Protein AF-A0A8J7T214-F1 (afdb_monomer_lite)

Secondary structure (DSSP, 8-state):
--HHHHHHHTT-EE-TTSSEEEEEEE---STTPPPS-EEEEEE--TT--PPSEE-SS-EEEE--SSSPEEEEEESSTT-PPEEEEESS-TTTT-BSEEEEPTT-EEE-

Structure (mmCIF, N/CA/C/O backbone):
data_AF-A0A8J7T214-F1
#
_entry.id   AF-A0A8J7T214-F1
#
loop_
_atom_site.group_PDB
_atom_site.id
_atom_site.type_symbol
_atom_site.label_atom_id
_atom_site.label_alt_id
_atom_site.label_comp_id
_atom_site.label_asym_id
_atom_site.label_entity_id
_atom_site.label_seq_id
_atom_site.pdbx_PDB_ins_code
_atom_site.Cartn_x
_atom_site.Cartn_y
_atom_site.Cartn_z
_atom_site.occupancy
_atom_site.B_iso_or_equiv
_atom_site.auth_seq_id
_atom_site.auth_comp_id
_atom_site.auth_asym_id
_atom_site.auth_atom_id
_atom_site.pdbx_PDB_model_num
ATOM 1 N N . MET A 1 1 ? -19.159 0.707 6.186 1.00 87.88 1 MET A N 1
ATOM 2 C CA . MET A 1 1 ? -18.911 -0.752 6.164 1.00 87.88 1 MET A CA 1
ATOM 3 C C . MET A 1 1 ? -17.816 -1.060 7.169 1.00 87.88 1 MET A C 1
ATOM 5 O O . MET A 1 1 ? -16.941 -0.221 7.346 1.00 87.88 1 MET A O 1
ATOM 9 N N . THR A 1 2 ? -17.878 -2.202 7.850 1.00 96.81 2 THR A N 1
ATOM 10 C CA . THR A 1 2 ? -16.783 -2.694 8.702 1.00 96.81 2 THR A CA 1
ATOM 11 C C . THR A 1 2 ? -15.652 -3.260 7.842 1.00 96.81 2 THR A C 1
ATOM 13 O O . THR A 1 2 ? -15.846 -3.526 6.654 1.00 96.81 2 THR A O 1
ATOM 16 N N . ALA A 1 3 ? -14.475 -3.479 8.431 1.00 97.75 3 ALA A N 1
ATOM 17 C CA . ALA A 1 3 ? -13.353 -4.067 7.706 1.00 97.75 3 ALA A CA 1
ATOM 18 C C . ALA A 1 3 ? -13.678 -5.469 7.153 1.00 97.75 3 ALA A C 1
ATOM 20 O O . ALA A 1 3 ? -13.422 -5.732 5.983 1.00 97.75 3 ALA A O 1
ATOM 21 N N . ASP A 1 4 ? -14.332 -6.330 7.941 1.00 98.31 4 ASP A N 1
ATOM 22 C CA . ASP A 1 4 ? -14.716 -7.677 7.490 1.00 98.31 4 ASP A CA 1
ATOM 23 C C . ASP A 1 4 ? -15.751 -7.641 6.350 1.00 98.31 4 ASP A C 1
ATOM 25 O O . ASP A 1 4 ? -15.693 -8.455 5.430 1.00 98.31 4 ASP A O 1
ATOM 29 N N . GLN A 1 5 ? -16.661 -6.657 6.348 1.00 98.31 5 GLN A N 1
ATOM 30 C CA . GLN A 1 5 ? -17.587 -6.448 5.228 1.00 98.31 5 GLN A CA 1
ATOM 31 C C . GLN A 1 5 ? -16.850 -6.049 3.943 1.00 98.31 5 GLN A C 1
ATOM 33 O O . GLN A 1 5 ? -17.229 -6.4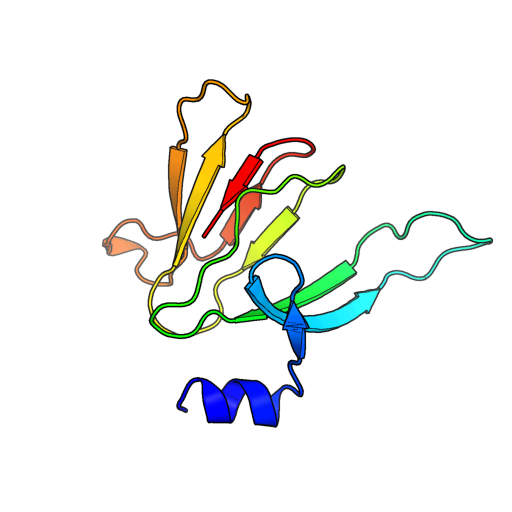96 2.863 1.00 98.31 5 GLN A O 1
ATOM 38 N N . ILE A 1 6 ? -15.805 -5.220 4.046 1.00 98.44 6 ILE A N 1
ATOM 39 C CA . ILE A 1 6 ? -14.981 -4.826 2.895 1.00 98.44 6 ILE A CA 1
ATOM 40 C C . ILE A 1 6 ? -14.172 -6.025 2.388 1.00 98.44 6 ILE A C 1
ATOM 42 O O . ILE A 1 6 ? -14.194 -6.287 1.189 1.00 98.44 6 ILE A O 1
ATOM 46 N N . ILE A 1 7 ? -13.528 -6.784 3.285 1.00 98.62 7 ILE A N 1
ATOM 47 C CA . ILE A 1 7 ? -12.788 -8.012 2.946 1.00 98.62 7 ILE A CA 1
ATOM 48 C C . ILE A 1 7 ? -13.685 -8.974 2.165 1.00 98.62 7 ILE A C 1
ATOM 50 O O . ILE A 1 7 ? -13.308 -9.414 1.081 1.00 98.62 7 ILE A O 1
ATOM 54 N N . ALA A 1 8 ? -14.891 -9.245 2.670 1.00 98.44 8 ALA A N 1
ATOM 55 C CA . ALA A 1 8 ? -15.841 -10.130 2.006 1.00 98.44 8 ALA A CA 1
ATOM 56 C C . ALA A 1 8 ? -16.311 -9.566 0.654 1.00 98.44 8 ALA A C 1
ATOM 58 O O . ALA A 1 8 ? -16.281 -10.268 -0.354 1.00 98.44 8 ALA A O 1
ATOM 59 N N . SER A 1 9 ? -16.701 -8.287 0.608 1.00 98.44 9 SER A N 1
ATOM 60 C CA . SER A 1 9 ? -17.212 -7.652 -0.614 1.00 98.44 9 SER A CA 1
ATOM 61 C C . SER A 1 9 ? -16.164 -7.555 -1.723 1.00 98.44 9 SER A C 1
ATOM 63 O O . SER A 1 9 ? -16.512 -7.619 -2.901 1.00 98.44 9 SER A O 1
ATOM 65 N N . LEU A 1 10 ? -14.894 -7.365 -1.362 1.00 98.31 10 LEU A N 1
ATOM 66 C CA . LEU A 1 10 ? -13.777 -7.275 -2.298 1.00 98.31 10 LEU A CA 1
ATOM 67 C C . LEU A 1 10 ? -13.036 -8.607 -2.454 1.00 98.31 10 LEU A C 1
ATOM 69 O O . LEU A 1 10 ? -12.039 -8.640 -3.164 1.00 98.31 10 LEU A O 1
ATOM 73 N N . GLY A 1 11 ? -13.493 -9.697 -1.830 1.00 98.50 11 GLY A N 1
ATOM 74 C CA . GLY A 1 11 ? -12.852 -11.012 -1.907 1.00 98.50 11 GLY A CA 1
ATOM 75 C C . GLY A 1 11 ? -11.359 -10.987 -1.563 1.00 98.50 11 GLY A C 1
ATOM 76 O O . GLY A 1 11 ? -10.568 -11.597 -2.283 1.00 98.50 11 GLY A O 1
ATOM 77 N N . LEU A 1 12 ? -10.973 -10.231 -0.531 1.00 98.75 12 LEU A N 1
ATOM 78 C CA . LEU A 1 12 ? -9.575 -10.124 -0.110 1.00 98.75 12 LEU A CA 1
ATOM 79 C C . LEU A 1 12 ? -9.127 -11.403 0.610 1.00 98.75 12 LEU A C 1
ATOM 81 O O . LEU A 1 12 ? -9.919 -12.062 1.283 1.00 98.75 12 LEU A O 1
ATOM 85 N N . GLN A 1 13 ? -7.846 -11.732 0.477 1.00 98.69 13 GLN A N 1
ATOM 86 C CA . GLN A 1 13 ? -7.197 -12.878 1.115 1.00 98.69 13 GLN A CA 1
ATOM 87 C C . GLN A 1 13 ? -6.012 -12.407 1.965 1.00 98.69 13 GLN A C 1
ATOM 89 O O . GLN A 1 13 ? -5.488 -11.326 1.698 1.00 98.69 13 GLN A O 1
ATOM 94 N N . PRO A 1 14 ? -5.549 -13.187 2.957 1.00 98.56 14 PRO A N 1
ATOM 95 C CA . PRO A 1 14 ? -4.366 -12.828 3.735 1.00 98.56 14 PRO A CA 1
ATOM 96 C C . PRO A 1 14 ? -3.145 -12.571 2.841 1.00 98.56 14 PRO A C 1
ATOM 98 O O . PRO A 1 14 ? -2.844 -13.376 1.958 1.00 98.56 14 PRO A O 1
ATOM 101 N N . HIS A 1 15 ? -2.436 -11.467 3.075 1.00 98.00 15 HIS A N 1
ATOM 102 C CA . HIS A 1 15 ? -1.197 -11.153 2.362 1.00 98.00 15 HIS A CA 1
ATOM 103 C C . HIS A 1 15 ? 0.026 -11.690 3.132 1.00 98.00 15 HIS A C 1
ATOM 105 O O . HIS A 1 15 ? 0.032 -11.620 4.365 1.00 98.00 15 HIS A O 1
ATOM 111 N N . PRO A 1 16 ? 1.083 -12.191 2.459 1.00 96.31 16 PRO A N 1
ATOM 112 C CA . PRO A 1 16 ? 2.283 -12.702 3.130 1.00 96.31 16 PRO A CA 1
ATOM 113 C C . PRO A 1 16 ? 2.973 -11.694 4.053 1.00 96.31 16 PRO A C 1
ATOM 115 O O . PRO A 1 16 ? 3.565 -12.084 5.056 1.00 96.31 16 PRO A O 1
ATOM 118 N N . GLU A 1 17 ? 2.881 -10.401 3.744 1.00 95.38 17 GLU A N 1
ATOM 119 C CA . GLU A 1 17 ? 3.471 -9.346 4.573 1.00 95.38 17 GLU A CA 1
ATOM 120 C C . GLU A 1 17 ? 2.560 -8.905 5.735 1.00 95.38 17 GLU A C 1
ATOM 122 O O . GLU A 1 17 ? 2.971 -8.093 6.556 1.00 95.38 17 GLU A O 1
ATOM 127 N N . GLY A 1 18 ? 1.350 -9.458 5.849 1.00 97.88 18 GLY A N 1
ATOM 128 C CA . GLY A 1 18 ? 0.317 -9.039 6.797 1.00 97.88 18 GLY A CA 1
ATOM 129 C C . GLY A 1 18 ? -0.798 -8.221 6.140 1.00 97.88 18 GLY A C 1
ATOM 130 O O . GLY A 1 18 ? -0.622 -7.641 5.072 1.00 97.88 18 GLY A O 1
ATOM 131 N N .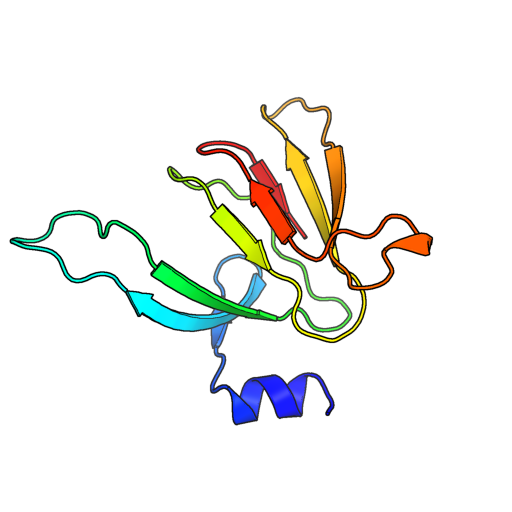 GLY A 1 19 ? -1.974 -8.211 6.770 1.00 98.38 19 GLY A N 1
ATOM 132 C CA . GLY A 1 19 ? -3.184 -7.628 6.190 1.00 98.38 19 GLY A CA 1
ATOM 133 C C . GLY A 1 19 ? -3.866 -8.526 5.163 1.00 98.38 19 GLY A C 1
ATOM 134 O O . GLY A 1 19 ? -3.658 -9.742 5.123 1.00 98.38 19 GLY A O 1
ATOM 135 N N . HIS A 1 20 ? -4.705 -7.905 4.336 1.00 98.81 20 HIS A N 1
ATOM 136 C CA . HIS A 1 20 ? -5.539 -8.570 3.338 1.00 98.81 20 HIS A CA 1
ATOM 137 C C . HIS A 1 20 ? -5.370 -7.892 1.986 1.00 98.81 20 HIS A C 1
ATOM 139 O O . HIS A 1 20 ? -5.364 -6.666 1.909 1.00 98.81 20 HIS A O 1
ATOM 145 N N . TYR A 1 21 ? -5.293 -8.669 0.912 1.00 98.81 21 TYR A N 1
ATOM 146 C CA . TYR A 1 21 ? -5.118 -8.144 -0.434 1.00 98.81 21 TYR A CA 1
ATOM 147 C C . TYR A 1 21 ? -5.910 -8.908 -1.493 1.00 98.81 21 TYR A C 1
ATOM 149 O O . TYR A 1 21 ? -6.375 -10.027 -1.271 1.00 98.81 21 TYR A O 1
ATOM 157 N N . ARG A 1 22 ? -6.035 -8.301 -2.673 1.00 98.62 22 ARG A N 1
ATOM 158 C CA . ARG A 1 22 ? -6.431 -8.985 -3.909 1.00 98.62 22 ARG A CA 1
ATOM 159 C C . ARG A 1 22 ? -5.890 -8.227 -5.111 1.00 98.62 22 ARG A C 1
ATOM 161 O O . ARG A 1 22 ? -6.143 -7.029 -5.224 1.00 98.62 22 ARG A O 1
ATOM 168 N N . GLU A 1 23 ? -5.234 -8.921 -6.036 1.00 98.50 23 GLU A N 1
ATOM 169 C CA . GLU A 1 23 ? -4.877 -8.351 -7.340 1.00 98.50 23 GLU A CA 1
ATOM 170 C C . GLU A 1 23 ? -6.134 -8.054 -8.167 1.00 98.50 23 GLU A C 1
ATOM 172 O O . GLU A 1 23 ? -7.033 -8.887 -8.291 1.00 98.50 23 GLU A O 1
ATOM 177 N N . THR A 1 24 ? -6.222 -6.836 -8.694 1.00 98.38 24 THR A N 1
ATOM 178 C CA . THR A 1 24 ? -7.364 -6.339 -9.476 1.00 98.38 24 THR A CA 1
ATOM 179 C C . THR A 1 24 ? -7.010 -6.089 -10.932 1.00 98.38 24 THR A C 1
ATOM 181 O O . THR A 1 24 ? -7.901 -6.082 -11.780 1.00 98.38 24 THR A O 1
ATOM 184 N N . TRP A 1 25 ? -5.728 -5.885 -11.227 1.00 98.19 25 TRP A N 1
ATOM 185 C CA . TRP A 1 25 ? -5.238 -5.659 -12.575 1.00 98.19 25 TRP A CA 1
ATOM 186 C C . TRP A 1 25 ? -3.768 -6.056 -12.695 1.00 98.19 25 TRP A C 1
ATOM 188 O O . TRP A 1 25 ? -2.979 -5.893 -11.763 1.00 98.19 25 TRP A O 1
ATOM 198 N N . ARG A 1 26 ? -3.404 -6.521 -13.886 1.00 96.94 26 ARG A N 1
ATOM 199 C CA . ARG A 1 26 ? -2.040 -6.813 -14.313 1.00 96.94 26 ARG A CA 1
ATOM 200 C C . ARG A 1 26 ? -1.917 -6.413 -15.775 1.00 96.94 26 ARG A C 1
ATOM 202 O O . ARG A 1 26 ? -2.783 -6.769 -16.569 1.00 96.94 26 ARG A O 1
ATOM 209 N N . ALA A 1 27 ? -0.874 -5.663 -16.117 1.00 96.06 27 ALA A N 1
ATOM 210 C CA . ALA A 1 27 ? -0.598 -5.324 -17.509 1.00 96.06 27 ALA A CA 1
ATOM 211 C C . ALA A 1 27 ? -0.308 -6.589 -18.329 1.00 96.06 27 ALA A C 1
ATOM 213 O O . ALA A 1 27 ? 0.426 -7.466 -17.866 1.00 96.06 27 ALA A O 1
ATOM 214 N N . ASP A 1 28 ? -0.832 -6.645 -19.552 1.00 94.25 28 ASP A N 1
ATOM 215 C CA . ASP A 1 28 ? -0.508 -7.712 -20.497 1.00 94.25 28 ASP A CA 1
ATOM 216 C C . ASP A 1 28 ? 0.982 -7.684 -20.856 1.00 94.25 28 ASP A C 1
ATOM 218 O O . ASP A 1 28 ? 1.588 -6.618 -21.008 1.00 94.25 28 ASP A O 1
ATOM 222 N N . VAL A 1 29 ? 1.571 -8.870 -21.007 1.00 90.69 29 VAL A N 1
ATOM 223 C CA . VAL A 1 29 ? 2.986 -9.039 -21.350 1.00 90.69 29 VAL A CA 1
ATOM 224 C C . VAL A 1 29 ? 3.177 -10.086 -22.440 1.00 90.69 29 VAL A C 1
ATOM 226 O O . VAL A 1 29 ? 2.597 -11.169 -22.350 1.00 90.69 29 VAL A O 1
ATOM 229 N N . PRO A 1 30 ? 4.028 -9.816 -23.443 1.00 86.06 30 PRO A N 1
ATOM 230 C CA . PRO A 1 30 ? 4.584 -10.867 -24.282 1.00 86.06 30 PRO A CA 1
ATOM 231 C C . PRO A 1 30 ? 5.522 -11.761 -23.458 1.00 86.06 30 PRO A C 1
ATOM 233 O O . PRO A 1 30 ? 6.301 -11.263 -22.643 1.00 86.06 30 PRO A O 1
ATOM 236 N N . ASP A 1 31 ? 5.460 -13.071 -23.693 1.00 80.06 31 ASP A N 1
ATOM 237 C CA . ASP A 1 31 ? 6.505 -14.053 -23.369 1.00 80.06 31 ASP A CA 1
ATOM 238 C C . ASP A 1 31 ? 7.168 -13.926 -21.984 1.00 80.06 31 ASP A C 1
ATOM 240 O O . ASP A 1 31 ? 8.374 -13.720 -21.861 1.00 80.06 31 ASP A O 1
ATOM 244 N N . GLY A 1 32 ? 6.384 -14.081 -20.911 1.00 79.06 32 GLY A N 1
ATOM 245 C CA . GLY A 1 32 ? 6.910 -14.271 -19.549 1.00 79.06 32 GLY A CA 1
ATOM 246 C C . GLY A 1 32 ? 7.679 -13.081 -18.955 1.00 79.06 32 GLY A C 1
ATOM 247 O O . GLY A 1 32 ? 8.258 -13.214 -17.876 1.00 79.06 32 GLY A O 1
ATOM 248 N N . ALA A 1 33 ? 7.688 -11.926 -19.627 1.00 89.81 33 ALA A N 1
ATOM 249 C CA . ALA A 1 33 ? 8.295 -10.704 -19.117 1.00 89.81 33 ALA A CA 1
ATOM 250 C C . ALA A 1 33 ? 7.561 -10.177 -17.870 1.00 89.81 33 ALA A C 1
ATOM 252 O O . ALA A 1 33 ? 6.389 -10.473 -17.629 1.00 89.81 33 ALA A O 1
ATOM 253 N N . ARG A 1 34 ? 8.244 -9.349 -17.067 1.00 91.00 34 ARG A N 1
ATOM 254 C CA . ARG A 1 34 ? 7.606 -8.661 -15.936 1.00 91.00 34 ARG A CA 1
ATOM 255 C C . ARG A 1 34 ? 6.585 -7.638 -16.463 1.00 91.00 34 ARG A C 1
ATOM 257 O O . ARG A 1 34 ? 6.947 -6.847 -17.336 1.00 91.00 34 ARG A O 1
ATOM 264 N N . PRO A 1 35 ? 5.348 -7.601 -15.931 1.00 93.94 35 PRO A N 1
ATOM 265 C CA . PRO A 1 35 ? 4.360 -6.607 -16.336 1.00 93.94 35 PRO A CA 1
ATOM 266 C C . PRO A 1 35 ? 4.804 -5.190 -16.002 1.00 93.94 35 PRO A C 1
ATOM 268 O O . PRO A 1 35 ? 5.438 -4.952 -14.974 1.00 93.94 35 PRO A O 1
ATOM 271 N N . ALA A 1 36 ? 4.407 -4.245 -16.859 1.00 94.00 36 ALA A N 1
ATOM 272 C CA . ALA A 1 36 ? 4.648 -2.816 -16.653 1.00 94.00 36 ALA A CA 1
ATOM 273 C C . ALA A 1 36 ? 3.997 -2.290 -15.362 1.00 94.00 36 ALA A C 1
ATOM 275 O O . ALA A 1 36 ? 4.438 -1.284 -14.812 1.00 94.00 36 ALA A O 1
ATOM 276 N N . GLY A 1 37 ? 2.965 -2.977 -14.869 1.00 96.06 37 GLY A N 1
ATOM 277 C CA . GLY A 1 37 ? 2.366 -2.705 -13.576 1.00 96.06 37 GLY A CA 1
ATOM 278 C C . GLY A 1 37 ? 1.344 -3.759 -13.173 1.00 96.06 37 GLY A C 1
ATOM 279 O O . GLY A 1 37 ? 0.852 -4.543 -13.990 1.00 96.06 37 GLY A O 1
ATOM 280 N N . THR A 1 38 ? 1.024 -3.736 -11.889 1.00 97.81 38 THR A N 1
ATOM 281 C CA . THR A 1 38 ? -0.084 -4.460 -11.270 1.00 97.81 38 THR A CA 1
ATOM 282 C C . THR A 1 38 ? -0.822 -3.502 -10.347 1.00 97.81 38 THR A C 1
ATOM 284 O O . THR A 1 38 ? -0.248 -2.515 -9.889 1.00 97.81 38 THR A O 1
ATOM 287 N N . ALA A 1 39 ? -2.085 -3.790 -10.059 1.00 98.62 39 ALA A N 1
ATOM 288 C CA . ALA A 1 39 ? -2.849 -3.086 -9.042 1.00 98.62 39 ALA A CA 1
ATOM 289 C C . ALA A 1 39 ? -3.491 -4.100 -8.105 1.00 98.62 39 ALA A C 1
ATOM 291 O O . ALA A 1 39 ? -3.946 -5.164 -8.534 1.00 98.62 39 ALA A O 1
ATOM 292 N N . ILE A 1 40 ? -3.532 -3.752 -6.825 1.00 98.75 40 ILE A N 1
ATOM 293 C CA . ILE A 1 40 ? -4.175 -4.551 -5.791 1.00 98.75 40 ILE A CA 1
ATOM 294 C C . ILE A 1 40 ? -5.114 -3.663 -4.978 1.00 98.75 40 ILE A C 1
ATOM 296 O O . ILE A 1 40 ? -4.903 -2.457 -4.860 1.00 98.75 40 ILE A O 1
ATOM 300 N N . HIS A 1 41 ? -6.125 -4.270 -4.367 1.00 98.75 41 HIS A N 1
ATOM 301 C CA . HIS A 1 41 ? -6.652 -3.737 -3.116 1.00 98.75 41 HIS A CA 1
ATOM 302 C C . HIS A 1 41 ? -5.805 -4.270 -1.967 1.00 98.75 41 HI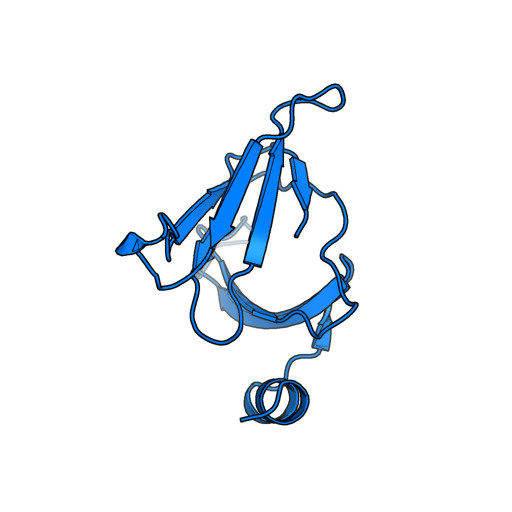S A C 1
ATOM 304 O O . HIS A 1 41 ? -5.443 -5.446 -1.983 1.00 98.75 41 HIS A O 1
ATOM 310 N N . PHE A 1 42 ? -5.557 -3.427 -0.969 1.00 98.75 42 PHE A N 1
ATOM 311 C CA . PHE A 1 42 ? -4.894 -3.788 0.278 1.00 98.75 42 PHE A CA 1
ATOM 312 C C . PHE A 1 42 ? -5.664 -3.197 1.463 1.00 98.75 42 PHE A C 1
ATOM 314 O O . PHE A 1 42 ? -6.200 -2.090 1.369 1.00 98.75 42 PHE A O 1
ATOM 321 N N . LEU A 1 43 ? -5.767 -3.945 2.559 1.00 98.69 43 LEU A N 1
ATOM 322 C CA . LEU A 1 43 ? -6.511 -3.554 3.751 1.00 98.69 43 LEU A CA 1
ATOM 323 C C . LEU A 1 43 ? -5.825 -4.077 5.013 1.00 98.69 43 LEU A C 1
ATOM 325 O O . LEU A 1 43 ? -5.497 -5.258 5.107 1.00 98.69 43 LEU A O 1
ATOM 329 N N . LEU A 1 44 ? -5.713 -3.205 6.015 1.00 98.62 44 LEU A N 1
ATOM 330 C CA . LEU A 1 44 ? -5.314 -3.555 7.376 1.00 98.62 44 LEU A CA 1
ATOM 331 C C . LEU A 1 44 ? -6.488 -3.350 8.333 1.00 98.62 44 LEU A C 1
ATOM 333 O O . LEU A 1 44 ? -7.122 -2.291 8.350 1.00 98.62 44 LEU A O 1
ATOM 337 N N . LYS A 1 45 ? -6.785 -4.367 9.142 1.00 98.00 45 LYS A N 1
ATOM 338 C CA . LYS A 1 45 ? -7.692 -4.238 10.285 1.00 98.00 45 LYS A CA 1
ATOM 339 C C . LYS A 1 45 ? -6.967 -3.639 11.482 1.00 98.00 45 LYS A C 1
ATOM 341 O O . LYS A 1 45 ? -5.743 -3.626 11.562 1.00 98.00 45 LYS A O 1
ATOM 346 N N . ALA A 1 46 ? -7.744 -3.187 12.464 1.00 96.62 46 ALA A N 1
ATOM 347 C CA . ALA A 1 46 ? -7.190 -2.775 13.746 1.00 96.62 46 ALA A CA 1
ATOM 348 C C . ALA A 1 46 ? -6.335 -3.908 14.349 1.00 96.62 46 ALA A C 1
ATOM 350 O O . ALA A 1 46 ? -6.815 -5.028 14.515 1.00 96.62 46 ALA A O 1
ATOM 351 N N . GLY A 1 47 ? -5.076 -3.598 14.668 1.00 96.69 47 GLY A N 1
ATOM 352 C CA . GLY A 1 47 ? -4.105 -4.550 15.215 1.00 96.69 47 GLY A CA 1
ATOM 353 C C . GLY A 1 47 ? -3.306 -5.344 14.174 1.00 96.69 47 GLY A C 1
ATOM 354 O O . GLY A 1 47 ? -2.361 -6.032 14.555 1.00 96.69 47 GLY A O 1
ATOM 355 N N . GLU A 1 48 ? -3.637 -5.242 12.886 1.00 98.31 48 GLU A N 1
ATOM 356 C CA . GLU A 1 48 ? -2.817 -5.782 11.797 1.00 98.31 48 GLU A CA 1
ATOM 357 C C . GLU A 1 48 ? -1.776 -4.748 11.346 1.00 98.31 48 GLU A C 1
ATOM 359 O O . GLU A 1 48 ? -1.935 -3.549 11.571 1.00 98.31 48 GLU A O 1
ATOM 364 N N . ARG A 1 49 ? -0.706 -5.230 10.711 1.00 98.06 49 ARG A N 1
ATOM 365 C CA . ARG A 1 49 ? 0.358 -4.409 10.122 1.00 98.06 49 ARG A CA 1
ATOM 366 C C . ARG A 1 49 ? 0.904 -5.068 8.858 1.00 98.06 49 ARG A C 1
ATOM 368 O O . ARG A 1 49 ? 0.882 -6.298 8.768 1.00 98.06 49 ARG A O 1
ATOM 375 N N . SER A 1 50 ? 1.434 -4.262 7.949 1.00 98.31 50 SER A N 1
ATOM 376 C CA . SER A 1 50 ? 2.333 -4.677 6.875 1.00 98.31 50 SER A CA 1
ATOM 377 C C . SER A 1 50 ? 3.764 -4.671 7.421 1.00 98.31 50 SER A C 1
ATOM 379 O O . SER A 1 50 ? 4.278 -3.647 7.879 1.00 98.31 50 SER A O 1
ATOM 381 N N . HIS A 1 51 ? 4.400 -5.840 7.463 1.00 98.31 51 HIS A N 1
ATOM 382 C CA . HIS A 1 51 ? 5.768 -5.988 7.954 1.00 98.31 51 HIS A CA 1
ATOM 383 C C . HIS A 1 51 ? 6.768 -5.320 7.008 1.00 98.31 51 HIS A C 1
ATOM 385 O O . HIS A 1 51 ? 6.514 -5.189 5.813 1.00 98.31 51 HIS A O 1
ATOM 391 N N . TRP A 1 52 ? 7.940 -4.967 7.544 1.00 98.19 52 TRP A N 1
ATOM 392 C CA . TRP A 1 52 ? 9.034 -4.424 6.746 1.00 98.19 52 TRP A CA 1
ATOM 393 C C . TRP A 1 52 ? 9.378 -5.332 5.568 1.00 98.19 52 TRP A C 1
ATOM 395 O O . TRP A 1 52 ? 9.796 -6.477 5.746 1.00 98.19 52 TRP A O 1
ATOM 405 N N . HIS A 1 53 ? 9.230 -4.788 4.370 1.00 98.12 53 HIS A N 1
ATOM 406 C CA . HIS A 1 53 ? 9.581 -5.439 3.119 1.00 98.12 53 HIS A CA 1
ATOM 407 C C . HIS A 1 53 ? 10.060 -4.390 2.112 1.00 98.12 53 HIS A C 1
ATOM 409 O O . HIS A 1 53 ? 10.018 -3.188 2.372 1.00 98.12 53 HIS A O 1
ATOM 415 N N . ARG A 1 54 ? 10.556 -4.849 0.966 1.00 97.25 54 ARG A N 1
ATOM 416 C CA . ARG A 1 54 ? 10.967 -3.996 -0.149 1.00 97.25 54 ARG A CA 1
ATOM 417 C C . ARG A 1 54 ? 10.671 -4.700 -1.458 1.00 97.25 54 ARG A C 1
ATOM 419 O O . ARG A 1 54 ? 10.706 -5.930 -1.522 1.00 97.25 54 ARG A O 1
ATOM 426 N N . VAL A 1 55 ? 10.421 -3.913 -2.491 1.00 96.81 55 VAL A N 1
ATOM 427 C CA . VAL A 1 55 ? 10.102 -4.403 -3.830 1.00 96.81 55 VAL A CA 1
ATOM 428 C C . VAL A 1 55 ? 11.070 -3.817 -4.849 1.00 96.81 55 VAL A C 1
ATOM 430 O O . VAL A 1 55 ? 11.498 -2.669 -4.751 1.00 96.81 55 VAL A O 1
ATOM 433 N N . ASP A 1 56 ? 11.397 -4.599 -5.870 1.00 96.06 56 ASP A N 1
ATOM 434 C CA . ASP A 1 56 ? 12.289 -4.227 -6.973 1.00 96.06 56 ASP A CA 1
ATOM 435 C C . ASP A 1 56 ? 11.574 -3.365 -8.043 1.00 96.06 56 ASP A C 1
ATOM 437 O O . ASP A 1 56 ? 11.886 -3.427 -9.236 1.00 96.06 56 ASP A O 1
ATOM 441 N N . ALA A 1 57 ? 10.572 -2.581 -7.634 1.00 96.81 57 ALA A N 1
ATOM 442 C CA . ALA A 1 57 ? 9.828 -1.620 -8.447 1.00 96.81 57 ALA A CA 1
ATOM 443 C C . ALA A 1 57 ? 9.293 -0.476 -7.577 1.00 96.81 57 ALA A C 1
ATOM 445 O O . ALA A 1 57 ? 9.243 -0.584 -6.359 1.00 96.81 57 ALA A O 1
ATOM 446 N N . HIS A 1 58 ? 8.893 0.626 -8.209 1.00 98.25 58 HIS A N 1
ATOM 447 C CA . HIS A 1 58 ? 8.145 1.667 -7.510 1.00 98.25 58 HIS A CA 1
ATOM 448 C C . HIS A 1 58 ? 6.759 1.151 -7.135 1.00 98.25 58 HIS A C 1
ATOM 450 O O . HIS A 1 58 ? 6.091 0.539 -7.970 1.00 98.25 58 HIS A O 1
ATOM 456 N N . GLU A 1 59 ? 6.309 1.464 -5.925 1.00 98.50 59 GLU A N 1
ATOM 457 C CA . GLU A 1 59 ? 4.957 1.144 -5.481 1.00 98.50 59 GLU A CA 1
ATOM 458 C C . GLU A 1 59 ? 4.180 2.418 -5.168 1.00 98.50 59 GLU A C 1
ATOM 460 O O . GLU A 1 59 ? 4.670 3.317 -4.483 1.00 98.50 59 GLU A O 1
ATOM 465 N N . VAL A 1 60 ? 2.961 2.510 -5.698 1.00 98.69 60 VAL A N 1
ATOM 466 C CA . VAL A 1 60 ? 2.075 3.655 -5.486 1.00 98.69 60 VAL A CA 1
ATOM 467 C C . VAL A 1 60 ? 0.983 3.252 -4.507 1.00 98.69 60 VAL A C 1
ATOM 469 O O . VAL A 1 60 ? 0.111 2.451 -4.833 1.00 98.69 60 VAL A O 1
ATOM 472 N N . TRP A 1 61 ? 1.009 3.855 -3.325 1.00 98.69 61 TRP A N 1
ATOM 473 C CA . TRP A 1 61 ? -0.030 3.704 -2.318 1.00 98.69 61 TRP A CA 1
ATOM 474 C C . TRP A 1 61 ? -1.129 4.736 -2.546 1.00 98.69 61 TRP A C 1
ATOM 476 O O . TRP A 1 61 ? -0.843 5.928 -2.678 1.00 98.69 61 TRP A O 1
ATOM 486 N N . LEU A 1 62 ? -2.382 4.276 -2.569 1.00 98.69 62 LEU A N 1
ATOM 487 C CA . LEU A 1 62 ? -3.574 5.091 -2.795 1.00 98.69 62 LEU A CA 1
ATOM 488 C C . LEU A 1 62 ? -4.570 4.863 -1.653 1.00 98.69 62 LEU A C 1
ATOM 490 O O . LEU A 1 62 ? -5.069 3.757 -1.455 1.00 98.69 62 LEU A O 1
ATOM 494 N N . TYR A 1 63 ? -4.868 5.914 -0.893 1.00 98.62 63 TYR A N 1
ATOM 495 C CA . TYR A 1 63 ? -5.899 5.872 0.137 1.00 98.62 63 TYR A CA 1
ATOM 496 C C . TYR A 1 63 ? -7.287 5.838 -0.513 1.00 98.62 63 TYR A C 1
ATOM 498 O O . TYR A 1 63 ? -7.622 6.685 -1.343 1.00 98.62 63 TYR A O 1
ATOM 506 N N . HIS A 1 64 ? -8.117 4.889 -0.078 1.00 98.12 64 HIS A N 1
ATOM 507 C CA . HIS A 1 64 ? -9.505 4.772 -0.527 1.00 98.12 64 HIS A CA 1
ATOM 508 C C . HIS A 1 64 ? -10.524 5.040 0.584 1.00 98.12 64 HIS A C 1
ATOM 510 O O . HIS A 1 64 ? -11.494 5.761 0.355 1.00 98.12 64 HIS A O 1
ATOM 516 N N . ALA A 1 65 ? -10.348 4.450 1.769 1.00 97.38 65 ALA A N 1
ATOM 517 C CA . ALA A 1 65 ? -11.315 4.548 2.860 1.00 97.38 65 ALA A CA 1
ATOM 518 C C . ALA A 1 65 ? -10.707 4.130 4.208 1.00 97.38 65 ALA A C 1
ATOM 520 O O . ALA A 1 65 ? -9.663 3.486 4.259 1.00 97.38 65 ALA A O 1
ATOM 521 N N . GLY A 1 66 ? -11.423 4.424 5.297 1.00 97.25 66 GLY A N 1
ATOM 522 C CA . GLY A 1 66 ? -11.063 4.003 6.653 1.00 97.25 66 GLY A CA 1
ATOM 523 C C . GLY A 1 66 ? -10.225 5.034 7.407 1.00 97.25 66 GLY A C 1
ATOM 524 O O . GLY A 1 66 ? -10.191 6.209 7.044 1.00 97.25 66 GLY A O 1
ATOM 525 N N . ALA A 1 67 ? -9.581 4.600 8.489 1.00 97.38 67 ALA A N 1
ATOM 526 C CA . ALA A 1 67 ? -8.631 5.439 9.215 1.00 97.38 67 ALA A CA 1
ATOM 527 C C . ALA A 1 67 ? -7.397 5.737 8.340 1.00 97.38 67 ALA A C 1
ATOM 529 O O . ALA A 1 67 ? -7.069 4.921 7.474 1.00 97.38 67 ALA A O 1
ATOM 530 N N . PRO A 1 68 ? -6.711 6.877 8.543 1.00 97.94 68 PRO A N 1
ATOM 531 C CA . PRO A 1 68 ? -5.448 7.125 7.866 1.00 97.94 68 PRO A CA 1
ATOM 532 C C . PRO A 1 68 ? -4.407 6.073 8.266 1.00 97.94 68 PRO A C 1
ATOM 534 O O . PRO A 1 68 ? -4.379 5.623 9.414 1.00 97.94 68 PRO A O 1
ATOM 537 N N . LEU A 1 69 ? -3.553 5.708 7.315 1.00 98.25 69 LEU A N 1
ATOM 538 C CA . LEU A 1 69 ? -2.485 4.729 7.474 1.00 98.25 69 LEU A CA 1
ATOM 539 C C . LEU A 1 69 ? -1.144 5.441 7.678 1.00 98.25 69 LEU A C 1
ATOM 541 O O . LEU A 1 69 ? -0.813 6.363 6.935 1.00 98.25 69 LEU A O 1
ATOM 545 N N . ASP A 1 70 ? -0.356 5.001 8.654 1.00 98.38 70 ASP A N 1
ATOM 546 C CA . ASP A 1 70 ? 1.010 5.489 8.845 1.00 98.38 70 ASP A CA 1
ATOM 547 C C . ASP A 1 70 ? 1.975 4.609 8.036 1.00 98.38 70 ASP A C 1
ATOM 549 O O . ASP A 1 70 ? 2.402 3.556 8.497 1.00 98.38 70 ASP A O 1
ATOM 553 N N . LEU A 1 71 ? 2.334 5.053 6.830 1.00 98.62 71 LEU A N 1
ATOM 554 C CA . LEU A 1 71 ? 3.323 4.389 5.984 1.00 98.62 71 LEU A CA 1
ATOM 555 C C . LEU A 1 71 ? 4.732 4.846 6.373 1.00 98.62 71 LEU A C 1
ATOM 557 O O . LEU A 1 71 ? 5.065 6.031 6.295 1.00 98.62 71 LEU A O 1
ATOM 561 N N . TRP A 1 72 ? 5.578 3.905 6.762 1.00 98.56 72 TRP A N 1
ATOM 562 C CA . TRP A 1 72 ? 6.987 4.133 7.052 1.00 98.56 72 TRP A CA 1
ATOM 563 C C . TRP A 1 72 ? 7.832 3.731 5.856 1.00 98.56 72 TRP A C 1
ATOM 565 O O . TRP A 1 72 ? 7.636 2.653 5.310 1.00 98.56 72 TRP A O 1
ATOM 575 N N . VAL A 1 73 ? 8.790 4.574 5.471 1.00 98.62 73 VAL A N 1
ATOM 576 C CA . VAL A 1 73 ? 9.673 4.342 4.320 1.00 98.62 73 VAL A CA 1
ATOM 577 C C . VAL A 1 73 ? 11.120 4.597 4.717 1.00 98.62 73 VAL A C 1
ATOM 579 O O . VAL A 1 73 ? 11.421 5.628 5.318 1.00 98.62 73 VAL A O 1
ATOM 582 N N . SER A 1 74 ? 12.041 3.706 4.353 1.00 98.44 74 SER A N 1
ATOM 583 C CA . SER A 1 74 ? 13.475 3.930 4.548 1.00 98.44 74 SER A CA 1
ATOM 584 C C . SER A 1 74 ? 14.310 3.496 3.348 1.00 98.44 74 SER A C 1
ATOM 586 O O . SER A 1 74 ? 14.060 2.463 2.739 1.00 98.44 74 SER A O 1
ATOM 588 N N . ALA A 1 75 ? 15.328 4.290 3.015 1.00 97.75 75 ALA A N 1
ATOM 589 C CA . ALA A 1 75 ? 16.249 3.989 1.921 1.00 97.75 75 ALA A CA 1
ATOM 590 C C . ALA A 1 75 ? 17.279 2.904 2.278 1.00 97.75 75 ALA A C 1
ATOM 592 O O . ALA A 1 75 ? 17.884 2.319 1.385 1.00 97.75 75 ALA A O 1
ATOM 593 N N . THR A 1 76 ? 17.525 2.666 3.571 1.00 96.75 76 THR A N 1
ATOM 594 C CA . THR A 1 76 ? 18.567 1.743 4.041 1.00 96.75 76 THR A CA 1
ATOM 595 C C . THR A 1 76 ? 18.111 0.981 5.279 1.00 96.75 76 THR A C 1
ATOM 597 O O . THR A 1 76 ? 17.223 1.433 5.999 1.00 96.75 76 THR A O 1
ATOM 600 N N . ASP A 1 77 ? 18.775 -0.132 5.574 1.00 95.00 77 ASP A N 1
ATOM 601 C CA . ASP A 1 77 ? 18.520 -0.959 6.763 1.00 95.00 77 ASP A CA 1
ATOM 602 C C . ASP A 1 77 ? 18.784 -0.210 8.084 1.00 95.00 77 ASP A C 1
ATOM 604 O O . ASP A 1 77 ? 18.282 -0.596 9.137 1.00 95.00 77 ASP A O 1
ATOM 608 N N . LEU A 1 78 ? 19.588 0.859 8.042 1.00 94.19 78 LEU A N 1
ATOM 609 C CA . LEU A 1 78 ? 20.003 1.632 9.217 1.00 94.19 78 LEU A CA 1
ATOM 610 C C . LEU A 1 78 ? 19.102 2.841 9.492 1.00 94.19 78 LEU A C 1
ATOM 612 O O . LEU A 1 78 ? 19.231 3.482 10.537 1.00 94.19 78 LEU A O 1
ATOM 616 N N . GLY A 1 79 ? 18.194 3.167 8.573 1.00 92.69 79 GLY A N 1
ATOM 617 C CA . GLY A 1 79 ? 17.358 4.349 8.690 1.00 92.69 79 GLY A CA 1
ATOM 618 C C . GLY A 1 79 ? 18.041 5.659 8.254 1.00 92.69 79 GLY A C 1
ATOM 619 O O . GLY A 1 79 ? 19.075 5.643 7.582 1.00 92.69 79 GLY A O 1
ATOM 620 N N . PRO A 1 80 ? 17.448 6.814 8.612 1.00 95.62 80 PRO A N 1
ATOM 621 C CA . PRO A 1 80 ? 16.169 6.925 9.316 1.00 95.62 80 PRO A CA 1
ATOM 622 C C . PRO A 1 80 ? 14.993 6.435 8.455 1.00 95.62 80 PRO A C 1
ATOM 624 O O . PRO A 1 80 ? 15.061 6.416 7.223 1.00 95.62 80 PRO A O 1
ATOM 627 N N . ALA A 1 81 ? 13.909 6.021 9.110 1.00 97.56 81 ALA A N 1
ATOM 628 C CA . ALA A 1 81 ? 12.622 5.840 8.451 1.00 97.56 81 ALA A CA 1
ATOM 629 C C . ALA A 1 81 ? 11.843 7.160 8.487 1.00 97.56 81 ALA A C 1
ATOM 631 O O . ALA A 1 81 ? 11.773 7.826 9.522 1.00 97.56 81 ALA A O 1
ATOM 632 N N . CYS A 1 82 ? 11.244 7.525 7.361 1.00 97.31 82 CYS A N 1
ATOM 633 C CA . CYS A 1 82 ? 10.337 8.653 7.236 1.00 97.31 82 CYS A CA 1
ATOM 634 C C . CYS A 1 82 ? 8.899 8.148 7.314 1.00 97.31 82 CYS A C 1
ATOM 636 O O . CYS A 1 82 ? 8.559 7.151 6.681 1.00 97.31 82 CYS A O 1
ATOM 638 N N . ARG A 1 83 ? 8.048 8.856 8.057 1.00 97.75 83 ARG A N 1
ATOM 639 C CA . ARG A 1 83 ? 6.619 8.550 8.141 1.00 97.75 83 ARG A CA 1
ATOM 640 C C . ARG A 1 83 ? 5.823 9.423 7.180 1.00 97.75 83 ARG A C 1
ATOM 642 O O . ARG A 1 83 ? 5.986 10.643 7.178 1.00 97.75 83 ARG A O 1
ATOM 649 N N . VAL A 1 84 ? 4.909 8.804 6.449 1.00 97.50 84 VAL A N 1
ATOM 650 C CA . VAL A 1 84 ? 3.905 9.452 5.609 1.00 97.50 84 VAL A CA 1
ATOM 651 C C . VAL A 1 84 ? 2.529 9.016 6.086 1.00 97.50 84 VAL A C 1
ATOM 653 O O . VAL A 1 84 ? 2.257 7.827 6.206 1.00 97.50 84 VAL A O 1
ATOM 656 N N . ARG A 1 85 ? 1.649 9.983 6.347 1.00 98.31 85 ARG A N 1
ATOM 657 C CA . ARG A 1 85 ? 0.271 9.700 6.748 1.00 98.31 85 ARG A CA 1
ATOM 658 C C . ARG A 1 85 ? -0.624 9.659 5.514 1.00 98.31 85 ARG A C 1
ATOM 660 O O . ARG A 1 85 ? -0.884 10.689 4.889 1.00 98.31 85 ARG A O 1
ATOM 667 N N . LEU A 1 86 ? -1.039 8.456 5.138 1.00 98.50 86 LEU A N 1
ATOM 668 C CA . LEU A 1 86 ? -1.908 8.192 4.001 1.00 98.50 86 LEU A CA 1
ATOM 669 C C . LEU A 1 86 ? -3.371 8.331 4.413 1.00 98.50 86 LEU A C 1
ATOM 671 O O . LEU A 1 86 ? -3.896 7.505 5.154 1.00 98.50 86 LEU A O 1
ATOM 675 N N . GLY A 1 87 ? -4.037 9.371 3.926 1.00 98.56 87 GLY A N 1
ATOM 676 C CA . GLY A 1 87 ? -5.399 9.711 4.329 1.00 98.56 87 GLY A CA 1
ATOM 677 C C . GLY A 1 87 ? -5.994 10.832 3.487 1.00 98.56 87 GLY A C 1
ATOM 678 O O . GLY A 1 87 ? -5.328 11.399 2.618 1.00 98.56 87 GLY A O 1
ATOM 679 N N . ALA A 1 88 ? -7.263 11.148 3.743 1.00 98.12 88 ALA A N 1
ATOM 680 C CA . ALA A 1 88 ? -7.999 12.180 3.012 1.00 98.12 88 ALA A CA 1
ATOM 681 C C . ALA A 1 88 ? -7.978 13.567 3.685 1.00 98.12 88 ALA A C 1
ATOM 683 O O . ALA A 1 88 ? -8.412 14.539 3.064 1.00 98.12 88 ALA A O 1
ATOM 684 N N . ASP A 1 89 ? -7.488 13.692 4.924 1.00 98.19 89 ASP A N 1
ATOM 685 C CA . ASP A 1 89 ? -7.473 14.971 5.642 1.00 98.19 89 ASP A CA 1
ATOM 686 C C . ASP A 1 89 ? -6.264 15.830 5.240 1.00 98.19 89 ASP A C 1
ATOM 688 O O . ASP A 1 89 ? -5.230 15.891 5.911 1.00 98.19 89 ASP A O 1
ATOM 692 N N . LEU A 1 90 ? -6.403 16.517 4.103 1.00 97.69 90 LEU A N 1
ATOM 693 C CA . LEU A 1 90 ? -5.359 17.390 3.565 1.00 97.69 90 LEU A CA 1
ATOM 694 C C . LEU A 1 90 ? -4.996 18.539 4.516 1.00 97.69 90 LEU A C 1
ATOM 696 O O . LEU A 1 90 ? -3.844 18.979 4.519 1.00 97.69 90 LEU A O 1
ATOM 700 N N . ALA A 1 91 ? -5.956 19.018 5.316 1.00 97.94 91 ALA A N 1
ATO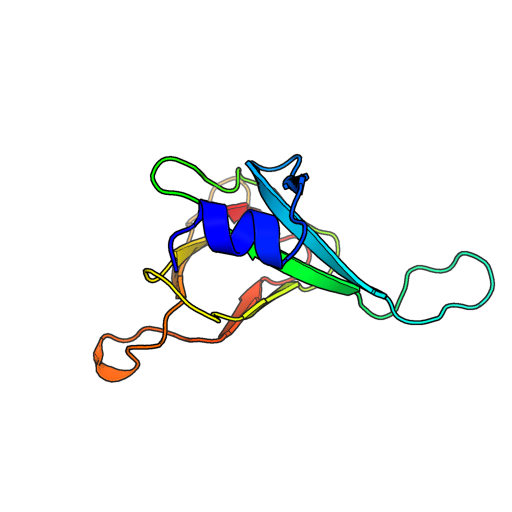M 701 C CA . ALA A 1 91 ? -5.740 20.096 6.277 1.00 97.94 91 ALA A CA 1
ATOM 702 C C . ALA A 1 91 ? -4.888 19.628 7.466 1.00 97.94 91 ALA A C 1
ATOM 704 O O . ALA A 1 91 ? -4.052 20.389 7.951 1.00 97.94 91 ALA A O 1
ATOM 705 N N . ALA A 1 92 ? -5.033 18.363 7.878 1.00 96.44 92 ALA A N 1
ATOM 706 C CA . ALA A 1 92 ? -4.154 17.714 8.853 1.00 96.44 92 ALA A CA 1
ATOM 707 C C . ALA A 1 92 ? -2.790 17.286 8.274 1.00 96.44 92 ALA A C 1
ATOM 709 O O . ALA A 1 92 ? -1.932 16.799 9.012 1.00 96.44 92 ALA A O 1
ATOM 710 N N . GLY A 1 93 ? -2.567 17.484 6.971 1.00 96.81 93 GLY A N 1
ATOM 711 C CA . GLY A 1 93 ? -1.318 17.137 6.296 1.00 96.81 93 GLY A CA 1
ATOM 712 C C . GLY A 1 93 ? -1.278 15.723 5.718 1.00 96.81 93 GLY A C 1
ATOM 713 O O . GLY A 1 93 ? -0.238 15.341 5.179 1.00 96.81 93 GLY A O 1
ATOM 714 N N . ASP A 1 94 ? -2.384 14.976 5.760 1.00 98.31 94 ASP A N 1
ATOM 715 C CA . ASP A 1 94 ? -2.462 13.664 5.123 1.00 98.31 94 ASP A CA 1
ATOM 716 C C . ASP A 1 94 ? -2.259 13.794 3.605 1.00 98.31 94 ASP A C 1
ATOM 718 O O . ASP A 1 94 ? -2.500 14.841 2.984 1.00 98.31 94 ASP A O 1
ATOM 722 N N . ARG A 1 95 ? -1.790 12.716 2.982 1.00 98.12 95 ARG A N 1
ATOM 723 C CA . ARG A 1 95 ? -1.670 12.617 1.527 1.00 98.12 95 ARG A CA 1
ATOM 724 C C . ARG A 1 95 ? -2.423 11.381 1.056 1.00 98.12 95 ARG A C 1
ATOM 726 O O . ARG A 1 95 ? -2.089 10.292 1.496 1.00 98.12 95 ARG A O 1
ATOM 733 N N . PRO A 1 96 ? -3.394 11.494 0.137 1.00 98.44 96 PRO A N 1
ATOM 734 C CA . PRO A 1 96 ? -4.130 10.324 -0.331 1.00 98.44 96 PRO A CA 1
ATOM 735 C C . PRO A 1 96 ? -3.296 9.444 -1.270 1.00 98.44 96 PRO A C 1
ATOM 737 O O . PRO A 1 96 ? -3.737 8.363 -1.638 1.00 98.44 96 PRO A O 1
ATOM 740 N N . GLN A 1 97 ? -2.107 9.900 -1.669 1.00 98.75 97 GLN A N 1
ATOM 741 C CA . GLN A 1 97 ? -1.199 9.168 -2.535 1.00 98.75 97 GLN A CA 1
ATOM 742 C C . GLN A 1 97 ? 0.248 9.356 -2.082 1.00 98.75 97 GLN A C 1
ATOM 744 O O . GLN A 1 97 ? 0.673 10.477 -1.787 1.00 98.75 97 GLN A O 1
ATOM 749 N N . HIS A 1 98 ? 1.018 8.270 -2.095 1.00 98.50 98 HIS A N 1
ATOM 750 C CA . HIS A 1 98 ? 2.467 8.301 -1.918 1.00 98.50 98 HIS A CA 1
ATOM 751 C C . HIS A 1 98 ? 3.142 7.254 -2.806 1.00 98.50 98 HIS A C 1
ATOM 753 O O . HIS A 1 98 ? 2.563 6.207 -3.077 1.00 98.50 98 HIS A O 1
ATOM 759 N N . VAL A 1 99 ? 4.361 7.541 -3.263 1.00 98.62 99 VAL A N 1
ATOM 760 C CA . VAL A 1 99 ? 5.160 6.603 -4.059 1.00 98.62 99 VAL A CA 1
ATOM 761 C C . VAL A 1 99 ? 6.352 6.162 -3.226 1.00 98.62 99 VAL A C 1
ATOM 763 O O . VAL A 1 99 ? 7.200 6.988 -2.890 1.00 98.62 99 VAL A O 1
ATOM 766 N N . VAL A 1 100 ? 6.429 4.869 -2.933 1.00 98.62 100 VAL A N 1
ATOM 767 C CA . VAL A 1 100 ? 7.611 4.249 -2.337 1.00 98.62 100 VAL A CA 1
ATOM 768 C C . VAL A 1 100 ? 8.612 3.970 -3.458 1.00 98.62 100 VAL A C 1
ATOM 770 O O . VAL A 1 100 ? 8.262 3.319 -4.452 1.00 98.62 100 VAL A O 1
ATOM 773 N N . PRO A 1 101 ? 9.848 4.497 -3.376 1.00 98.50 101 PRO A N 1
ATOM 774 C CA . PRO A 1 101 ? 10.835 4.240 -4.406 1.00 98.50 101 PRO A CA 1
ATOM 775 C C . PRO A 1 101 ? 11.228 2.763 -4.465 1.00 98.50 101 PRO A C 1
ATOM 777 O O . PRO A 1 101 ? 11.237 2.071 -3.450 1.00 98.50 101 PRO A O 1
ATOM 780 N N . ARG A 1 102 ? 11.603 2.300 -5.660 1.00 98.12 102 ARG A N 1
ATOM 781 C CA . ARG A 1 102 ? 12.181 0.969 -5.851 1.00 98.12 102 ARG A CA 1
ATOM 782 C C . ARG A 1 102 ? 13.293 0.699 -4.830 1.00 98.12 102 ARG A C 1
ATOM 784 O O . ARG A 1 102 ? 14.115 1.572 -4.569 1.00 98.12 102 ARG A O 1
ATOM 791 N N . ASP A 1 103 ? 13.331 -0.531 -4.325 1.00 97.81 103 ASP A N 1
ATOM 792 C CA . ASP A 1 103 ? 14.329 -1.068 -3.394 1.00 97.81 103 ASP A CA 1
ATOM 793 C C . ASP A 1 103 ? 14.350 -0.407 -1.997 1.00 97.81 103 ASP A C 1
ATOM 795 O O . ASP A 1 103 ? 15.144 -0.821 -1.149 1.00 97.81 103 ASP A O 1
ATOM 799 N N . HIS A 1 104 ? 13.455 0.551 -1.714 1.00 98.38 104 HIS A N 1
ATOM 800 C CA . HIS A 1 104 ? 13.267 1.091 -0.366 1.00 98.38 104 HIS A CA 1
ATOM 801 C C . HI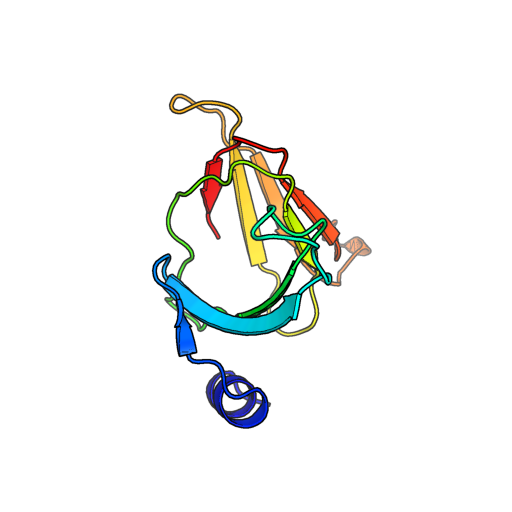S A 1 104 ? 12.471 0.125 0.515 1.00 98.38 104 HIS A C 1
ATOM 803 O O . HIS A 1 104 ? 11.557 -0.563 0.060 1.00 98.38 104 HIS A O 1
ATOM 809 N N . TRP A 1 105 ? 12.800 0.125 1.804 1.00 98.50 105 TRP A N 1
ATOM 810 C CA . TRP A 1 105 ? 12.006 -0.525 2.834 1.00 98.50 105 TRP A CA 1
ATOM 811 C C . TRP A 1 105 ? 10.707 0.226 3.074 1.00 98.50 105 TRP A C 1
ATOM 813 O O . TRP A 1 105 ? 10.713 1.456 3.157 1.00 98.50 105 TRP A O 1
ATOM 8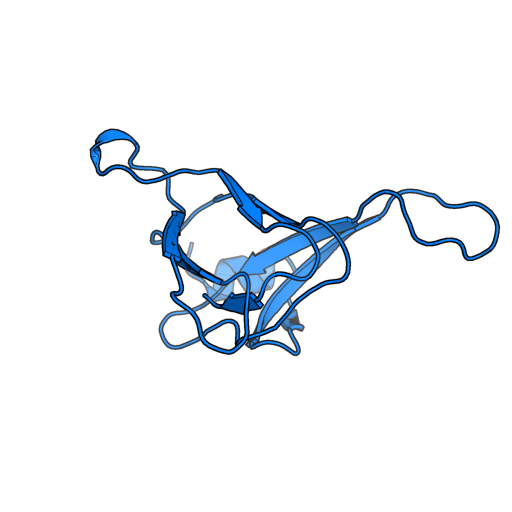23 N N . GLN A 1 106 ? 9.630 -0.522 3.283 1.00 98.69 106 GLN A N 1
ATOM 824 C CA . GLN A 1 106 ? 8.337 -0.001 3.697 1.00 98.69 106 GLN A CA 1
ATOM 825 C C . GLN A 1 106 ? 7.648 -0.895 4.731 1.00 98.69 106 GLN A C 1
ATOM 827 O O . GLN A 1 106 ? 7.848 -2.109 4.731 1.00 98.69 106 GLN A O 1
ATOM 832 N N . ALA A 1 107 ? 6.856 -0.283 5.610 1.00 98.44 107 ALA A N 1
ATOM 833 C CA . ALA A 1 107 ? 5.982 -0.942 6.582 1.00 98.44 107 ALA A CA 1
ATOM 834 C C . ALA A 1 107 ? 4.788 -0.037 6.905 1.00 98.44 107 ALA A C 1
ATOM 836 O O . ALA A 1 107 ? 4.908 1.188 6.807 1.00 98.44 107 ALA A O 1
ATOM 837 N N . ALA A 1 108 ? 3.661 -0.618 7.315 1.00 97.75 108 ALA A N 1
ATOM 838 C CA . ALA A 1 108 ? 2.434 0.130 7.594 1.00 97.75 108 ALA A CA 1
ATOM 839 C C . ALA A 1 108 ? 1.592 -0.490 8.715 1.00 97.75 108 ALA A C 1
ATOM 841 O O . ALA A 1 108 ? 1.693 -1.722 8.912 1.00 97.75 108 ALA A O 1
#

Radius of gyration: 14.69 Å; chains: 1; bounding box: 39×34×40 Å

pLDDT: mean 97.01, std 3.26, range [79.06, 98.81]

Sequence (108 aa):
MTADQIIASLGLQPHPEGGHYRETWRADVPDGARPAGTAIHFLLKAGERSHWHRVDAHEVWLYHAGAPLDLWVSATDLGPACRVRLGADLAAGDRPQHVVPRDHWQAA

Foldseek 3Di:
DAQVVVCVVQVWDADPQKFTKDWDDFADDPDPDHTPDTDMDTDDDVPIKRHKDFAQAKDKAAADDDAWDWKWKAPDPVDDIDTATQDDPVVVVHDRMDIHGHPIIIMD